Protein AF-A0A2X2BSP2-F1 (afdb_monomer_lite)

InterPro domains:
  IPR004960 Bacterial lipid A biosynthesis acyltransferase [PF03279] (15-93)

Radius of gyration: 24.46 Å; chains: 1; bounding box: 47×40×63 Å

Foldseek 3Di:
DDPDDPVPDPPDDDDDDDPCCVPPVNVVVVVVVVVVVCLVPPDPVPNVVVVVVVVLVVLVVVVVVLVVQLVVCCVVPVVDDPVRSVVVSSVVD

pLDDT: mean 86.86, std 13.97, range [39.44, 97.38]

Structure (mmCIF, N/CA/C/O backbone):
data_AF-A0A2X2BSP2-F1
#
_entry.id   AF-A0A2X2BSP2-F1
#
loop_
_atom_site.group_PDB
_atom_site.id
_atom_site.type_symbol
_atom_site.label_atom_id
_atom_site.label_alt_id
_atom_site.label_comp_id
_atom_site.label_asym_id
_atom_site.label_entity_id
_atom_site.label_seq_id
_atom_site.pdbx_PDB_ins_code
_atom_site.Cartn_x
_atom_site.Cartn_y
_atom_site.Cartn_z
_atom_site.occupancy
_atom_site.B_iso_or_equiv
_atom_site.auth_seq_id
_atom_site.auth_comp_id
_atom_site.auth_asym_id
_atom_site.auth_atom_id
_atom_site.pdbx_PDB_model_num
ATOM 1 N N . MET A 1 1 ? 28.127 24.980 -35.635 1.00 40.56 1 MET A N 1
ATOM 2 C CA . MET A 1 1 ? 26.750 25.476 -35.434 1.00 40.56 1 MET A CA 1
ATOM 3 C C . MET A 1 1 ? 25.785 24.343 -35.765 1.00 40.56 1 MET A C 1
ATOM 5 O O . MET A 1 1 ? 25.349 24.257 -36.898 1.00 40.56 1 MET A O 1
ATOM 9 N N . ASN A 1 2 ? 25.507 23.452 -34.805 1.00 39.44 2 ASN A N 1
ATOM 10 C CA . ASN A 1 2 ? 24.528 22.366 -34.956 1.00 39.44 2 ASN A CA 1
ATOM 11 C C . ASN A 1 2 ? 23.355 22.650 -34.013 1.00 39.44 2 ASN A C 1
ATOM 13 O O . ASN A 1 2 ? 23.356 22.232 -32.859 1.00 39.44 2 ASN A O 1
ATOM 17 N N . LYS A 1 3 ? 22.391 23.437 -34.501 1.00 47.06 3 LYS A N 1
ATOM 18 C CA . LYS A 1 3 ? 21.059 23.554 -33.901 1.00 47.06 3 LYS A CA 1
ATOM 19 C C . LYS A 1 3 ? 20.238 22.362 -34.384 1.00 47.06 3 LYS A C 1
ATOM 21 O O . LYS A 1 3 ? 19.481 22.480 -35.338 1.00 47.06 3 LYS A O 1
ATOM 26 N N . GLU A 1 4 ? 20.398 21.215 -33.743 1.00 56.06 4 GLU A N 1
ATOM 27 C CA . GLU A 1 4 ? 19.416 20.144 -33.855 1.00 56.06 4 GLU A CA 1
ATOM 28 C C . GLU A 1 4 ? 18.866 19.847 -32.468 1.00 56.06 4 GLU A C 1
ATOM 30 O O . GLU A 1 4 ? 19.582 19.392 -31.580 1.00 56.06 4 GLU A O 1
ATOM 35 N N . LYS A 1 5 ? 17.555 20.078 -32.362 1.00 51.38 5 LYS A N 1
ATOM 36 C CA . LYS A 1 5 ? 16.634 19.650 -31.301 1.00 51.38 5 LYS A CA 1
ATOM 37 C C . LYS A 1 5 ? 16.489 20.615 -30.134 1.00 51.38 5 LYS A C 1
ATOM 39 O O . LYS A 1 5 ? 16.750 20.314 -28.977 1.00 51.38 5 LYS A O 1
ATOM 44 N N . ASP A 1 6 ? 15.948 21.764 -30.512 1.00 52.00 6 ASP A N 1
ATOM 45 C CA . ASP A 1 6 ? 14.958 22.493 -29.732 1.00 52.00 6 ASP A CA 1
ATOM 46 C C . ASP A 1 6 ? 13.848 21.526 -29.253 1.00 52.00 6 ASP A C 1
ATOM 48 O O . ASP A 1 6 ? 13.015 21.065 -30.037 1.00 52.00 6 ASP A O 1
ATOM 52 N N . THR A 1 7 ? 13.900 21.119 -27.982 1.00 55.19 7 THR A N 1
ATOM 53 C CA . THR A 1 7 ? 12.879 20.271 -27.338 1.00 55.19 7 THR A CA 1
ATOM 54 C C . THR A 1 7 ? 11.681 21.069 -26.828 1.00 55.19 7 THR A C 1
ATOM 56 O O . THR A 1 7 ? 10.805 20.489 -26.195 1.00 55.19 7 THR A O 1
ATOM 59 N N . ASP A 1 8 ? 11.615 22.371 -27.113 1.00 54.28 8 ASP A N 1
ATOM 60 C CA . ASP A 1 8 ? 10.503 23.242 -26.729 1.00 54.28 8 ASP A CA 1
ATOM 61 C C . ASP A 1 8 ? 9.524 23.445 -27.898 1.00 54.28 8 ASP A C 1
ATOM 63 O O . ASP A 1 8 ? 9.041 24.534 -28.206 1.00 54.28 8 ASP A O 1
ATOM 67 N N . SER A 1 9 ? 9.232 22.354 -28.608 1.00 54.44 9 SER A N 1
ATOM 68 C CA . SER A 1 9 ? 8.160 22.331 -29.594 1.00 54.44 9 SER A CA 1
ATOM 69 C C . SER A 1 9 ? 6.860 21.937 -28.895 1.00 54.44 9 SER A C 1
ATOM 71 O O . SER A 1 9 ? 6.721 20.846 -28.354 1.00 54.44 9 SER A O 1
ATOM 73 N N . LYS A 1 10 ? 5.842 22.803 -28.972 1.00 59.22 10 LYS A N 1
ATOM 74 C CA . LYS A 1 10 ? 4.446 22.489 -28.592 1.00 59.22 10 LYS A CA 1
ATOM 75 C C . LYS A 1 10 ? 3.829 21.321 -29.396 1.00 59.22 10 LYS A C 1
ATOM 77 O O . LYS A 1 10 ? 2.665 20.986 -29.194 1.00 59.22 10 LYS A O 1
ATOM 82 N N . ALA A 1 11 ? 4.588 20.705 -30.303 1.00 62.31 11 ALA A N 1
ATOM 83 C CA . ALA A 1 11 ? 4.298 19.409 -30.895 1.00 62.31 11 ALA A CA 1
ATOM 84 C C . ALA A 1 11 ? 4.807 18.330 -29.927 1.00 62.31 11 ALA A C 1
ATOM 86 O O . ALA A 1 11 ? 6.009 18.147 -29.771 1.00 62.31 11 ALA A O 1
ATOM 87 N N . GLY A 1 12 ? 3.873 17.685 -29.226 1.00 65.25 12 GLY A N 1
ATOM 88 C CA . GLY A 1 12 ? 4.137 16.839 -28.064 1.00 65.25 12 GLY A CA 1
ATOM 89 C C . GLY A 1 12 ? 5.319 15.87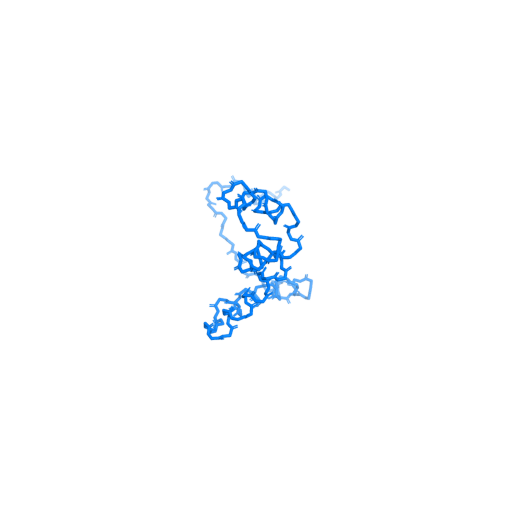9 -28.210 1.00 65.25 12 GLY A C 1
ATOM 90 O O . GLY A 1 12 ? 5.496 15.212 -29.228 1.00 65.25 12 GLY A O 1
ATOM 91 N N . TYR A 1 13 ? 6.107 15.785 -27.143 1.00 78.50 13 TYR A N 1
ATOM 92 C CA . TYR A 1 13 ? 7.144 14.775 -26.996 1.00 78.50 13 TYR A CA 1
ATOM 93 C C . TYR A 1 13 ? 6.550 13.373 -27.202 1.00 78.50 13 TYR A C 1
ATOM 95 O O . TYR A 1 13 ? 5.707 12.930 -26.421 1.00 78.50 13 TYR A O 1
ATOM 103 N N . VAL A 1 14 ? 7.000 12.677 -28.249 1.00 83.62 14 VAL A N 1
ATOM 104 C CA . VAL A 1 14 ? 6.669 11.268 -28.491 1.00 83.62 14 VAL A CA 1
ATOM 105 C C . VAL A 1 14 ? 7.803 10.417 -27.912 1.00 83.62 14 VAL A C 1
ATOM 107 O O . VAL A 1 14 ? 8.860 10.309 -28.543 1.00 83.62 14 VAL A O 1
ATOM 110 N N . PRO A 1 15 ? 7.644 9.829 -26.711 1.00 84.88 15 PRO A N 1
ATOM 111 C CA . PRO A 1 15 ? 8.669 8.961 -26.152 1.00 84.88 15 PRO A CA 1
ATOM 112 C C . PRO A 1 15 ? 8.865 7.737 -27.050 1.00 84.88 15 PRO A C 1
ATOM 114 O O . PRO A 1 15 ? 7.913 7.036 -27.385 1.00 84.88 15 PRO A O 1
ATOM 117 N N . THR A 1 16 ? 10.115 7.448 -27.407 1.00 88.06 16 THR A N 1
ATOM 118 C CA . THR A 1 16 ? 10.491 6.224 -28.125 1.00 88.06 16 THR A CA 1
ATOM 119 C C . THR A 1 16 ? 11.308 5.314 -27.217 1.00 88.06 16 THR A C 1
ATOM 121 O O . THR A 1 16 ? 12.215 5.752 -26.500 1.00 88.06 16 THR A O 1
ATOM 124 N N . PHE A 1 17 ? 10.990 4.019 -27.225 1.00 91.31 17 PHE A N 1
ATOM 125 C CA . PHE A 1 17 ? 11.690 3.057 -26.384 1.00 91.31 17 PHE A CA 1
ATOM 126 C C . PHE A 1 17 ? 13.112 2.819 -26.901 1.00 91.31 17 PHE A C 1
ATOM 128 O O . PHE A 1 17 ? 13.312 2.333 -28.013 1.00 91.31 17 PHE A O 1
ATOM 135 N N . HIS A 1 18 ? 14.107 3.122 -26.071 1.00 92.62 18 HIS A N 1
ATOM 136 C CA . HIS A 1 18 ? 15.506 2.852 -26.375 1.00 92.62 18 HIS A CA 1
ATOM 137 C C . HIS A 1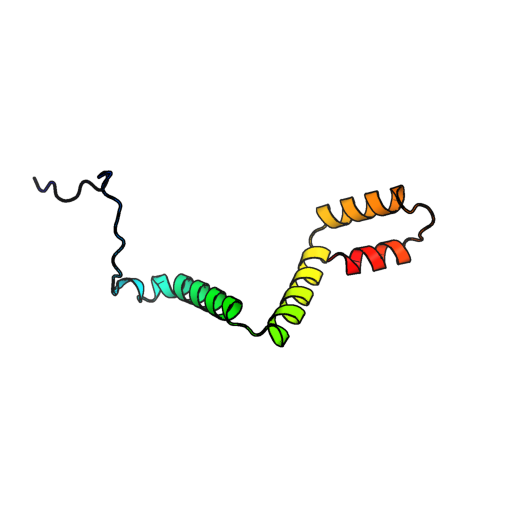 18 ? 15.965 1.578 -25.666 1.00 92.62 18 HIS A C 1
ATOM 139 O O . HIS A 1 18 ? 15.766 1.418 -24.464 1.00 92.62 18 HIS A O 1
ATOM 145 N N . ARG A 1 19 ? 16.685 0.699 -26.378 1.00 93.12 19 ARG A N 1
ATOM 146 C CA . ARG A 1 19 ? 17.276 -0.527 -25.795 1.00 93.12 19 ARG A CA 1
ATOM 147 C C . ARG A 1 19 ? 18.184 -0.241 -24.591 1.00 93.12 19 ARG A C 1
ATOM 149 O O . ARG A 1 19 ? 18.308 -1.080 -23.705 1.00 93.12 19 ARG A O 1
ATOM 156 N N . ALA A 1 20 ? 18.762 0.960 -24.521 1.00 93.56 20 ALA A N 1
ATOM 157 C CA . ALA A 1 20 ? 19.554 1.427 -23.386 1.00 93.56 20 ALA A CA 1
ATOM 158 C C . ALA A 1 20 ? 18.785 1.426 -22.048 1.00 93.56 20 ALA A C 1
ATOM 160 O O . ALA A 1 20 ? 19.415 1.354 -20.993 1.00 93.56 20 ALA A O 1
ATOM 161 N N . TYR A 1 21 ? 17.448 1.463 -22.068 1.00 93.12 21 TYR A N 1
ATOM 162 C CA . TYR A 1 21 ? 16.623 1.370 -20.862 1.00 93.12 21 TYR A CA 1
ATOM 163 C C . TYR A 1 21 ? 16.644 -0.017 -20.213 1.00 93.12 21 TYR A C 1
ATOM 165 O O . TYR A 1 21 ? 16.253 -0.139 -19.060 1.00 93.12 21 TYR A O 1
ATOM 173 N N . LEU A 1 22 ? 17.138 -1.054 -20.895 1.00 94.25 22 LEU A N 1
ATOM 174 C CA . LEU A 1 22 ? 17.311 -2.397 -20.326 1.00 94.25 22 LEU A CA 1
ATOM 175 C C . LEU A 1 22 ? 18.632 -2.562 -19.551 1.00 94.25 22 LEU A C 1
ATOM 177 O O . LEU A 1 22 ? 18.865 -3.605 -18.940 1.00 94.25 22 LEU A O 1
ATOM 181 N N . HIS A 1 23 ? 19.505 -1.550 -19.572 1.00 94.94 23 HIS A N 1
ATOM 182 C CA . HIS A 1 23 ? 20.803 -1.602 -18.902 1.00 94.94 23 HIS A CA 1
ATOM 183 C C . HIS A 1 23 ? 20.639 -1.752 -17.372 1.00 94.94 23 HIS A C 1
ATOM 185 O O . HIS A 1 23 ? 19.708 -1.156 -16.820 1.00 94.94 23 HIS A O 1
ATOM 191 N N . PRO A 1 24 ? 21.554 -2.448 -16.660 1.00 95.50 24 PRO A N 1
ATOM 192 C CA . PRO A 1 24 ? 21.435 -2.726 -15.220 1.00 95.50 24 PRO A CA 1
ATOM 193 C C . PRO A 1 24 ? 21.129 -1.515 -14.332 1.00 95.50 24 PRO A C 1
ATOM 195 O O . PRO A 1 24 ? 20.413 -1.633 -13.342 1.00 95.50 24 PRO A O 1
ATOM 198 N N . ARG A 1 25 ? 21.582 -0.318 -14.728 1.00 95.88 25 ARG A N 1
ATOM 199 C CA . ARG A 1 25 ? 21.273 0.942 -14.025 1.00 95.88 25 ARG A CA 1
ATOM 200 C C . ARG A 1 25 ? 19.771 1.239 -13.888 1.00 95.88 25 ARG A C 1
ATOM 202 O O . ARG A 1 25 ? 19.389 1.989 -13.001 1.00 95.88 25 ARG A O 1
ATOM 209 N N . HIS A 1 26 ? 18.929 0.692 -14.766 1.00 95.12 26 HIS A N 1
ATOM 210 C CA . HIS A 1 26 ? 17.476 0.904 -14.778 1.00 95.12 26 HIS A CA 1
ATOM 211 C C . HIS A 1 26 ? 16.693 -0.284 -14.215 1.00 95.12 26 HIS A C 1
ATOM 213 O O . HIS A 1 26 ? 15.464 -0.253 -14.188 1.00 95.12 26 HIS A O 1
ATOM 219 N N . TRP A 1 27 ? 17.365 -1.342 -13.758 1.00 96.00 27 TRP A N 1
ATOM 220 C CA . TRP A 1 27 ? 16.676 -2.529 -13.256 1.00 96.00 27 TRP A CA 1
ATOM 221 C C . TRP A 1 27 ? 15.792 -2.242 -12.046 1.00 96.00 27 TRP A C 1
ATOM 223 O O . TRP A 1 27 ? 14.745 -2.863 -11.925 1.00 96.00 27 TRP A O 1
ATOM 233 N N . GLY A 1 28 ? 16.132 -1.259 -11.205 1.00 96.81 28 GLY A N 1
ATOM 234 C CA . GLY A 1 28 ? 15.243 -0.817 -10.125 1.00 96.81 28 GLY A CA 1
ATOM 235 C C . GLY A 1 28 ? 13.889 -0.308 -10.639 1.00 96.81 28 GLY A C 1
ATOM 236 O O . GLY A 1 28 ? 12.847 -0.637 -10.077 1.00 96.81 28 GLY A O 1
ATOM 237 N N . THR A 1 29 ? 13.881 0.428 -11.755 1.00 95.56 29 THR A N 1
ATOM 238 C CA . THR A 1 29 ? 12.648 0.891 -12.408 1.00 95.56 29 THR A CA 1
ATOM 239 C C . THR A 1 29 ? 11.844 -0.280 -12.968 1.00 95.56 29 THR A C 1
ATOM 241 O O . THR A 1 29 ? 10.636 -0.346 -12.754 1.00 95.56 29 THR A O 1
ATOM 244 N N . TRP A 1 30 ? 12.504 -1.233 -13.631 1.00 96.25 30 TRP A N 1
ATOM 245 C CA . TRP A 1 30 ? 11.847 -2.443 -14.138 1.00 96.25 30 TRP A CA 1
ATOM 246 C C . TRP A 1 30 ? 11.308 -3.333 -13.026 1.00 96.25 30 TRP A C 1
ATOM 248 O O . TRP A 1 30 ? 10.219 -3.878 -13.162 1.00 96.25 30 TRP A O 1
ATOM 258 N N . PHE A 1 31 ? 12.028 -3.439 -11.912 1.00 97.38 31 PHE A N 1
ATOM 259 C CA . PHE A 1 31 ? 11.559 -4.131 -10.723 1.00 97.38 31 PHE A CA 1
ATOM 260 C C . PHE A 1 31 ? 10.292 -3.468 -10.177 1.00 97.38 31 PHE A C 1
ATOM 262 O O . PHE A 1 31 ? 9.293 -4.149 -9.968 1.00 97.38 31 PHE A O 1
ATOM 269 N N . GLY A 1 32 ? 10.288 -2.139 -10.029 1.00 97.19 32 GLY A N 1
ATOM 270 C CA . GLY A 1 32 ? 9.098 -1.392 -9.619 1.00 97.19 32 GLY A CA 1
ATOM 271 C C . GLY A 1 32 ? 7.916 -1.601 -10.569 1.00 97.19 32 GLY A C 1
ATOM 272 O O . GLY A 1 32 ? 6.815 -1.910 -10.120 1.00 97.19 32 GLY A O 1
ATOM 273 N N . ALA A 1 33 ? 8.148 -1.520 -11.882 1.00 96.44 33 ALA A N 1
ATOM 274 C CA . ALA A 1 33 ? 7.130 -1.818 -12.888 1.00 96.44 33 ALA A CA 1
ATOM 275 C C . ALA A 1 33 ? 6.613 -3.262 -12.768 1.00 96.44 33 ALA A C 1
ATOM 277 O O . ALA A 1 33 ? 5.407 -3.486 -12.797 1.00 96.44 33 ALA A O 1
ATOM 278 N N . GLY A 1 34 ? 7.505 -4.232 -12.561 1.00 96.69 34 GLY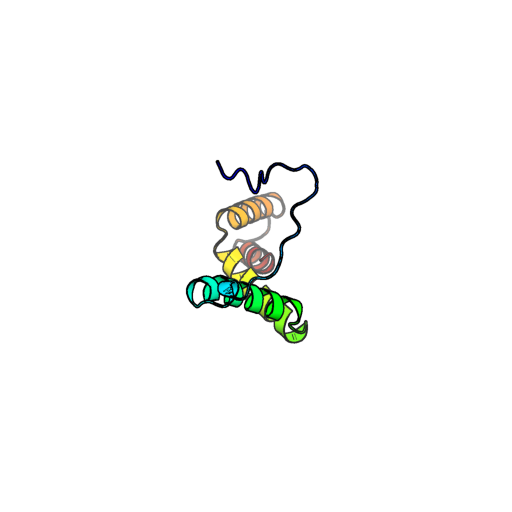 A N 1
ATOM 279 C CA . GLY A 1 34 ? 7.159 -5.633 -12.335 1.00 96.69 34 GLY A CA 1
ATOM 280 C C . GLY A 1 34 ? 6.291 -5.834 -11.093 1.00 96.69 34 GLY A C 1
ATOM 281 O O . GLY A 1 34 ? 5.292 -6.544 -11.165 1.00 96.69 34 GLY A O 1
ATOM 282 N N . VAL A 1 35 ? 6.609 -5.161 -9.983 1.00 95.44 35 VAL A N 1
ATOM 283 C CA . VAL A 1 35 ? 5.787 -5.176 -8.762 1.00 95.44 35 VAL A CA 1
ATOM 284 C C . VAL A 1 35 ? 4.401 -4.596 -9.035 1.00 95.44 35 VAL A C 1
ATOM 286 O O . VAL A 1 35 ? 3.406 -5.210 -8.662 1.00 95.44 35 VAL A O 1
ATOM 289 N N . LEU A 1 36 ? 4.308 -3.453 -9.720 1.00 95.25 36 LEU A N 1
ATOM 290 C CA . LEU A 1 36 ? 3.020 -2.846 -10.068 1.00 95.25 36 LEU A CA 1
ATOM 291 C C . LEU A 1 36 ? 2.190 -3.758 -10.978 1.00 95.25 36 LEU A C 1
ATOM 293 O O . LEU A 1 36 ? 1.002 -3.949 -10.725 1.00 95.25 36 LEU A O 1
ATOM 297 N N . CYS A 1 37 ? 2.812 -4.375 -11.984 1.00 95.88 37 CYS A N 1
ATOM 298 C CA . CYS A 1 37 ? 2.163 -5.368 -12.836 1.00 95.88 37 CYS A CA 1
ATOM 299 C C . CYS A 1 37 ? 1.672 -6.567 -12.018 1.00 95.88 37 CYS A C 1
ATOM 301 O O . CYS A 1 37 ? 0.517 -6.964 -12.147 1.00 95.88 37 CYS A O 1
ATOM 303 N N . ALA A 1 38 ? 2.509 -7.119 -11.138 1.00 93.56 38 ALA A N 1
ATOM 304 C CA . ALA A 1 38 ? 2.124 -8.234 -10.282 1.00 93.56 38 ALA A CA 1
ATOM 305 C C . ALA A 1 38 ? 0.925 -7.870 -9.398 1.00 93.56 38 ALA A C 1
ATOM 307 O O . ALA A 1 38 ? -0.026 -8.640 -9.324 1.00 93.56 38 ALA A O 1
ATOM 308 N N . LEU A 1 39 ? 0.922 -6.680 -8.790 1.00 90.69 39 LEU A N 1
ATOM 309 C CA . LEU A 1 39 ? -0.203 -6.191 -7.991 1.00 90.69 39 LEU A CA 1
ATOM 310 C C . LEU A 1 39 ? -1.477 -5.990 -8.827 1.00 90.69 39 LEU A C 1
ATOM 312 O O . LEU A 1 39 ? -2.564 -6.300 -8.343 1.00 90.69 39 LEU A O 1
ATOM 316 N N . ALA A 1 40 ? -1.352 -5.509 -10.068 1.00 93.00 40 ALA A N 1
ATOM 317 C CA . ALA A 1 40 ? -2.482 -5.288 -10.970 1.00 93.00 40 ALA A CA 1
ATOM 318 C C . ALA A 1 40 ? -3.154 -6.599 -11.412 1.00 93.00 40 ALA A C 1
ATOM 320 O O . ALA A 1 40 ? -4.379 -6.657 -11.505 1.00 93.00 40 ALA A O 1
ATOM 321 N N . TYR A 1 41 ? -2.365 -7.652 -11.643 1.00 94.38 41 TYR A N 1
ATOM 322 C CA . TYR A 1 41 ? -2.859 -8.964 -12.079 1.00 94.38 41 TYR A CA 1
ATOM 323 C C . TYR A 1 41 ? -3.057 -9.969 -10.934 1.00 94.38 41 TYR A C 1
ATOM 325 O O . TYR A 1 41 ? -3.490 -11.098 -11.172 1.00 94.38 41 TYR A O 1
ATOM 333 N N . MET A 1 42 ? -2.757 -9.594 -9.688 1.00 93.06 42 MET A N 1
ATOM 334 C CA . MET A 1 42 ? -2.900 -10.484 -8.539 1.00 93.06 42 MET A CA 1
ATOM 335 C C . MET A 1 42 ? -4.380 -10.837 -8.308 1.00 93.06 42 MET A C 1
ATOM 337 O O . MET A 1 42 ? -5.207 -9.937 -8.131 1.00 93.06 42 MET A O 1
ATOM 341 N N . PRO A 1 43 ? -4.741 -12.133 -8.236 1.00 94.06 43 PRO A N 1
ATOM 342 C CA . PRO A 1 43 ? -6.117 -12.534 -7.979 1.00 94.06 43 PRO A CA 1
ATOM 343 C C . PRO A 1 43 ? -6.615 -12.021 -6.626 1.00 94.06 43 PRO A C 1
ATOM 345 O O . PRO A 1 43 ? -5.892 -12.059 -5.628 1.00 94.06 43 PRO A O 1
ATOM 348 N N . VAL A 1 44 ? -7.891 -11.633 -6.574 1.00 90.88 44 VAL A N 1
ATOM 349 C CA . VAL A 1 44 ? -8.561 -11.062 -5.387 1.00 90.88 44 VAL A CA 1
ATOM 350 C C . VAL A 1 44 ? -8.352 -11.914 -4.128 1.00 90.88 44 VAL A C 1
ATOM 352 O O . VAL A 1 44 ? -8.057 -11.380 -3.063 1.00 90.88 44 VAL A O 1
ATOM 355 N N . LYS A 1 45 ? -8.394 -13.248 -4.268 1.00 92.81 45 LYS A N 1
ATOM 356 C CA . LYS A 1 45 ? -8.193 -14.207 -3.166 1.00 92.81 45 LYS A CA 1
ATOM 357 C C . LYS A 1 45 ? -6.852 -14.049 -2.441 1.00 92.81 45 LYS A C 1
ATOM 359 O O . LYS A 1 45 ? -6.777 -14.340 -1.255 1.00 92.81 45 LYS A O 1
ATOM 364 N N . TRP A 1 46 ? -5.812 -13.607 -3.145 1.00 91.81 46 TRP A N 1
ATOM 365 C CA . TRP A 1 46 ? -4.475 -13.388 -2.587 1.00 91.81 46 TRP A CA 1
ATOM 366 C C . TRP A 1 46 ? -4.238 -11.917 -2.252 1.00 91.81 46 TRP A C 1
ATOM 368 O O . TRP A 1 46 ? -3.650 -11.599 -1.220 1.00 91.81 46 TRP A O 1
ATOM 378 N N . ARG A 1 47 ? -4.742 -11.018 -3.104 1.00 91.88 47 ARG A N 1
ATOM 379 C CA . ARG A 1 47 ? -4.595 -9.571 -2.950 1.00 91.88 47 ARG A CA 1
ATOM 380 C C . ARG A 1 47 ? -5.222 -9.067 -1.660 1.00 91.88 47 ARG A C 1
ATOM 382 O O . ARG A 1 47 ? -4.569 -8.354 -0.908 1.00 91.88 47 ARG A O 1
ATOM 389 N N . ASP A 1 48 ? -6.480 -9.409 -1.422 1.00 90.56 48 ASP A N 1
ATOM 390 C CA . ASP A 1 48 ? -7.258 -8.825 -0.335 1.00 90.56 48 ASP A CA 1
ATOM 391 C C . ASP A 1 48 ? -6.703 -9.184 1.057 1.00 90.56 48 ASP A C 1
ATOM 393 O O . ASP A 1 48 ? -6.510 -8.260 1.850 1.00 90.56 48 ASP A O 1
ATOM 397 N N . PRO A 1 49 ? -6.344 -10.448 1.383 1.00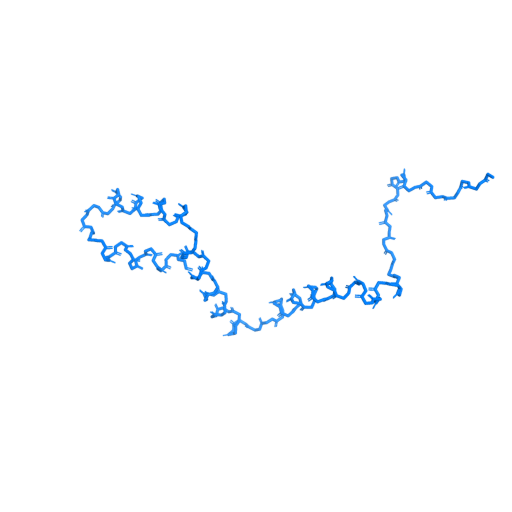 91.31 49 PRO A N 1
ATOM 398 C CA . PRO A 1 49 ? -5.720 -10.741 2.674 1.00 91.31 49 PRO A CA 1
ATOM 399 C C . PRO A 1 49 ? -4.336 -10.094 2.824 1.00 91.31 49 PRO A C 1
ATOM 401 O O . PRO A 1 49 ? -3.999 -9.639 3.921 1.00 91.31 49 PRO A O 1
ATOM 404 N N . LEU A 1 50 ? -3.552 -9.999 1.742 1.00 90.75 50 LEU A N 1
ATOM 405 C CA . LEU A 1 50 ? -2.250 -9.328 1.755 1.00 90.75 50 LEU A CA 1
ATOM 406 C C . LEU A 1 50 ? -2.403 -7.832 2.057 1.00 90.75 50 LEU A C 1
ATOM 408 O O . LEU A 1 50 ? -1.783 -7.321 2.991 1.00 90.75 50 LEU A O 1
ATOM 412 N N . LEU A 1 51 ? -3.262 -7.139 1.307 1.00 89.44 51 LEU A N 1
ATOM 413 C CA . LEU A 1 51 ? -3.525 -5.715 1.499 1.00 89.44 51 LEU A CA 1
ATOM 414 C C . LEU A 1 51 ? -4.158 -5.437 2.864 1.00 89.44 51 LEU A C 1
ATOM 416 O O . LEU A 1 51 ? -3.765 -4.471 3.508 1.00 89.44 51 LEU A O 1
ATOM 420 N N . ALA A 1 52 ? -5.055 -6.296 3.353 1.00 87.75 52 ALA A N 1
ATOM 421 C CA . ALA A 1 52 ? -5.628 -6.164 4.692 1.00 87.75 52 ALA A CA 1
ATOM 422 C C . ALA A 1 52 ? -4.575 -6.328 5.799 1.00 87.75 52 ALA A C 1
ATOM 424 O O . ALA A 1 52 ? -4.649 -5.661 6.828 1.00 87.75 52 ALA A O 1
ATOM 425 N N . SER A 1 53 ? -3.589 -7.212 5.618 1.00 87.56 53 SER A N 1
ATOM 426 C CA . SER A 1 53 ? -2.479 -7.360 6.566 1.00 87.56 53 SER A CA 1
ATOM 427 C C . SER A 1 53 ? -1.563 -6.132 6.561 1.00 87.56 53 SER A C 1
ATOM 429 O O . SER A 1 53 ? -1.152 -5.654 7.620 1.00 87.56 53 SER A O 1
ATOM 431 N N . ILE A 1 54 ? -1.263 -5.596 5.373 1.00 89.81 54 ILE A N 1
ATOM 432 C CA . ILE A 1 54 ? -0.466 -4.373 5.218 1.00 89.81 54 ILE A CA 1
ATOM 433 C C . ILE A 1 54 ? -1.214 -3.172 5.809 1.00 89.81 54 ILE A C 1
ATOM 435 O O . ILE A 1 54 ? -0.619 -2.414 6.570 1.00 89.81 54 ILE A O 1
ATOM 439 N N . GLY A 1 55 ? -2.511 -3.030 5.521 1.00 86.31 55 GLY A N 1
ATOM 440 C CA . GLY A 1 55 ? -3.386 -1.987 6.0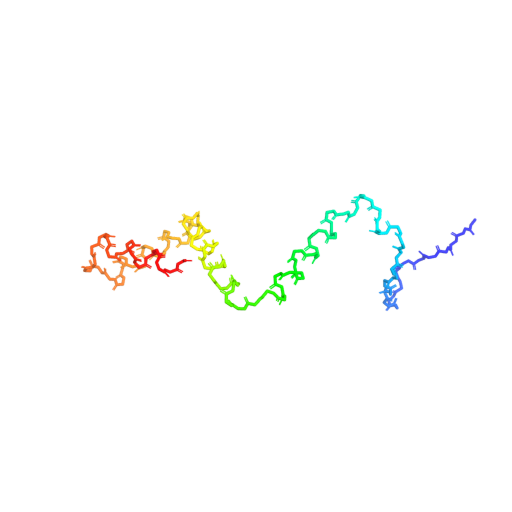64 1.00 86.31 55 GLY A CA 1
ATOM 441 C C . GLY A 1 55 ? -3.371 -1.975 7.589 1.00 86.31 55 GLY A C 1
ATOM 442 O O . GLY A 1 55 ? -2.986 -0.965 8.181 1.00 86.31 55 GLY A O 1
ATOM 443 N N . ARG A 1 56 ? -3.599 -3.140 8.211 1.00 83.88 56 ARG A N 1
ATOM 444 C CA . ARG A 1 56 ? -3.525 -3.313 9.670 1.00 83.88 56 ARG A CA 1
ATOM 445 C C . ARG A 1 56 ? -2.176 -2.892 10.231 1.00 83.88 56 ARG A C 1
ATOM 447 O O . ARG A 1 56 ? -2.099 -2.185 11.237 1.00 83.88 56 ARG A O 1
ATOM 454 N N . PHE A 1 57 ? -1.087 -3.313 9.593 1.00 87.06 57 PHE A N 1
ATOM 455 C CA . PHE A 1 57 ? 0.257 -2.954 10.037 1.00 87.06 57 PHE A CA 1
ATOM 456 C C . PHE A 1 57 ? 0.516 -1.444 9.932 1.00 87.06 57 PHE A C 1
ATOM 458 O O . PHE A 1 57 ? 1.004 -0.826 10.883 1.00 87.06 57 PHE A O 1
ATOM 465 N N . VAL A 1 58 ? 0.160 -0.834 8.801 1.00 86.81 58 VAL A N 1
ATOM 466 C CA . VAL A 1 58 ? 0.345 0.600 8.547 1.00 86.81 58 VAL A CA 1
ATOM 467 C C . VAL A 1 58 ? -0.535 1.435 9.473 1.00 86.81 58 VAL A C 1
ATOM 469 O O . VAL A 1 58 ? -0.045 2.392 10.070 1.00 86.81 58 VAL A O 1
ATOM 472 N N . GLY A 1 59 ? -1.796 1.063 9.676 1.00 83.25 59 GLY A N 1
ATOM 473 C CA . GLY A 1 59 ? -2.705 1.777 10.567 1.00 83.25 59 GLY A CA 1
ATOM 474 C C . GLY A 1 59 ? -2.285 1.725 12.034 1.00 83.25 59 GLY A C 1
ATOM 475 O O . GLY A 1 59 ? -2.335 2.746 12.721 1.00 83.25 59 GLY A O 1
ATOM 476 N N . ARG A 1 60 ? -1.720 0.600 12.501 1.00 80.00 60 ARG A N 1
ATOM 477 C CA . ARG A 1 60 ? -1.067 0.533 13.824 1.00 80.00 60 ARG A CA 1
ATOM 478 C C . ARG A 1 60 ? 0.121 1.493 13.942 1.00 80.00 60 ARG A C 1
ATOM 480 O O . ARG A 1 60 ? 0.407 1.995 15.029 1.00 80.00 60 ARG A O 1
ATOM 487 N N . LYS A 1 61 ? 0.827 1.768 12.841 1.00 85.69 61 LYS A N 1
ATOM 488 C CA . LYS A 1 61 ? 1.935 2.739 1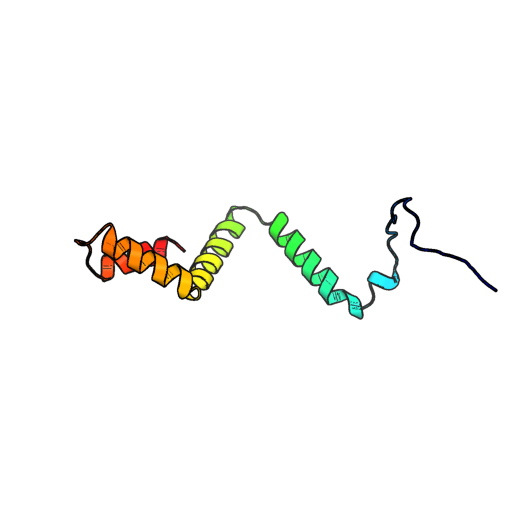2.798 1.00 85.69 61 LYS A CA 1
ATOM 489 C C . LYS A 1 61 ? 1.459 4.181 12.586 1.00 85.69 61 LYS A C 1
ATOM 491 O O . LYS A 1 61 ? 2.174 5.106 12.977 1.00 85.69 61 LYS A O 1
ATOM 496 N N . ALA A 1 62 ? 0.258 4.395 12.051 1.00 86.31 62 ALA A N 1
ATOM 497 C CA . ALA A 1 62 ? -0.340 5.702 11.789 1.00 86.31 62 ALA A CA 1
ATOM 498 C C . ALA A 1 62 ? -0.854 6.385 13.075 1.00 86.31 62 ALA A C 1
ATOM 500 O O . ALA A 1 62 ? -2.045 6.656 13.242 1.00 86.31 62 ALA A O 1
ATOM 501 N N . LYS A 1 63 ? 0.068 6.719 13.991 1.00 86.50 63 LYS A N 1
ATOM 502 C CA . LYS A 1 63 ? -0.226 7.267 15.331 1.00 86.50 63 LYS A CA 1
ATOM 503 C C . LYS A 1 63 ? -1.167 8.479 15.313 1.00 86.50 63 LYS A C 1
ATOM 505 O O . LYS A 1 63 ? -2.026 8.597 16.181 1.00 86.50 63 LYS A O 1
ATOM 510 N N . SER A 1 64 ? -1.019 9.373 14.332 1.00 91.12 64 SER A N 1
ATOM 511 C CA . SER A 1 64 ? -1.851 10.581 14.212 1.00 91.12 64 SER A CA 1
ATOM 512 C C . SER A 1 64 ? -3.311 10.250 13.885 1.00 91.12 64 SER A C 1
ATOM 514 O O . SER A 1 64 ? -4.218 10.725 14.567 1.00 91.12 64 SER A O 1
ATOM 516 N N . ALA A 1 65 ? -3.542 9.387 12.889 1.00 90.06 65 ALA A N 1
ATOM 517 C CA . ALA A 1 65 ? -4.885 8.963 12.500 1.00 90.06 65 ALA A CA 1
ATOM 518 C C . ALA A 1 65 ? -5.561 8.176 13.629 1.00 90.06 65 ALA A C 1
ATOM 520 O O . ALA A 1 65 ? -6.691 8.491 14.002 1.00 90.06 65 ALA A O 1
ATOM 521 N N . ARG A 1 66 ? -4.833 7.236 14.250 1.00 91.56 66 ARG A N 1
ATOM 522 C CA . ARG A 1 66 ? -5.344 6.450 15.379 1.00 91.56 66 ARG A CA 1
ATOM 523 C C . ARG A 1 66 ? -5.727 7.327 16.571 1.00 91.56 66 ARG A C 1
ATOM 525 O O . ARG A 1 66 ? -6.788 7.132 17.149 1.00 91.56 66 ARG A O 1
ATOM 532 N N . ARG A 1 67 ? -4.917 8.341 16.903 1.00 92.88 67 ARG A N 1
ATOM 533 C CA . ARG A 1 67 ? -5.237 9.300 17.974 1.00 92.88 67 ARG A CA 1
ATOM 534 C C . ARG A 1 67 ? -6.522 10.075 17.682 1.00 92.88 67 ARG A C 1
ATOM 536 O O . ARG A 1 67 ? -7.330 10.253 18.585 1.00 92.88 67 ARG A O 1
ATOM 543 N N . ARG A 1 68 ? -6.716 10.549 16.446 1.00 94.81 68 ARG A N 1
ATOM 544 C CA . ARG A 1 68 ? -7.945 11.265 16.055 1.00 94.81 68 ARG A CA 1
ATOM 545 C C . ARG A 1 68 ? -9.173 10.362 16.172 1.00 94.81 68 ARG A C 1
ATOM 547 O O . ARG A 1 68 ? -10.186 10.795 16.707 1.00 94.81 68 ARG A O 1
ATOM 554 N N . ALA A 1 69 ? -9.058 9.112 15.726 1.00 94.56 69 ALA A N 1
ATOM 555 C CA . ALA A 1 69 ? -10.125 8.129 15.858 1.00 94.56 69 ALA A CA 1
ATOM 556 C C . ALA A 1 69 ? -10.445 7.814 17.334 1.00 94.56 69 ALA A C 1
ATOM 558 O O . ALA A 1 69 ? -11.615 7.839 17.695 1.00 94.56 69 ALA A O 1
ATOM 559 N N . ASP A 1 70 ? -9.444 7.625 18.207 1.00 94.94 70 ASP A N 1
ATOM 560 C CA . ASP A 1 70 ? -9.668 7.414 19.653 1.00 94.94 70 ASP A CA 1
ATOM 561 C C . ASP A 1 70 ? -10.391 8.605 20.294 1.00 94.94 70 ASP A C 1
ATOM 563 O O . ASP A 1 70 ? -11.356 8.427 21.033 1.00 94.94 70 ASP A O 1
ATOM 567 N N . ILE A 1 71 ? -9.971 9.832 19.969 1.00 95.75 71 ILE A N 1
ATOM 568 C CA . ILE A 1 71 ? -10.627 11.051 20.456 1.00 95.75 71 ILE A CA 1
ATOM 569 C C . ILE A 1 71 ? -12.099 11.082 20.023 1.00 95.75 71 ILE A C 1
ATOM 571 O O . ILE A 1 71 ? -12.973 11.282 20.863 1.00 95.75 71 ILE A O 1
ATOM 575 N N . ASN A 1 72 ? -12.386 10.828 18.743 1.00 96.56 72 ASN A N 1
ATOM 576 C CA . ASN A 1 72 ? -13.761 10.773 18.246 1.00 96.56 72 ASN A CA 1
ATOM 577 C C . ASN A 1 72 ? -14.576 9.679 18.944 1.00 96.56 72 ASN A C 1
ATOM 579 O O . ASN A 1 72 ? -15.699 9.938 19.362 1.00 96.56 72 ASN A O 1
ATOM 583 N N . LEU A 1 73 ? -14.014 8.482 19.141 1.00 96.50 73 LEU A N 1
ATOM 584 C CA . LEU A 1 73 ? -14.705 7.397 19.839 1.00 96.50 73 LEU A CA 1
ATOM 585 C C . LEU A 1 73 ? -15.001 7.743 21.301 1.00 96.50 73 LEU A C 1
ATOM 587 O O . LEU A 1 73 ? -16.065 7.391 21.796 1.00 96.50 73 LEU A O 1
ATOM 591 N N . ARG A 1 74 ? -14.111 8.463 21.993 1.00 96.38 74 ARG A N 1
ATOM 592 C CA . ARG A 1 74 ? -14.375 8.940 23.362 1.00 96.38 74 ARG A CA 1
ATOM 593 C C . ARG A 1 74 ? -15.527 9.937 23.420 1.00 96.38 74 ARG A C 1
ATOM 595 O O . ARG A 1 74 ? -16.302 9.888 24.368 1.00 96.38 74 ARG A O 1
ATOM 602 N N . TYR A 1 75 ? -15.634 10.826 22.432 1.00 96.94 75 TYR A N 1
ATOM 603 C CA . TYR A 1 75 ? -16.712 11.814 22.379 1.00 96.94 75 TYR A CA 1
ATOM 604 C C . TYR A 1 75 ? -18.045 11.208 21.928 1.00 96.94 75 TYR A C 1
ATOM 606 O O . TYR A 1 75 ? -19.073 11.484 22.538 1.00 96.94 75 TYR A O 1
ATOM 614 N N . CYS A 1 76 ? -18.040 10.375 20.886 1.00 96.88 76 CYS A N 1
ATOM 615 C CA . CYS A 1 76 ? -19.254 9.775 20.328 1.00 96.88 76 CYS A CA 1
ATOM 616 C C . CYS A 1 76 ? -19.766 8.583 21.151 1.00 96.88 76 CYS A C 1
ATOM 618 O O . CYS A 1 76 ? -20.970 8.346 21.190 1.00 96.88 76 CYS A O 1
ATOM 620 N N . PHE A 1 77 ? -18.873 7.847 21.822 1.00 96.50 77 PHE A N 1
ATOM 621 C CA . PHE A 1 77 ? -19.196 6.652 22.609 1.00 96.50 77 PHE A CA 1
ATOM 622 C C . PHE A 1 77 ? -18.589 6.728 24.021 1.00 96.50 77 PHE A C 1
ATOM 624 O O . PHE A 1 77 ? -17.722 5.930 24.388 1.00 96.50 77 PHE A O 1
ATOM 631 N N . PRO A 1 78 ? -19.046 7.678 24.858 1.00 94.62 78 PRO A N 1
ATOM 632 C CA . PRO A 1 78 ? -18.481 7.897 26.191 1.00 94.62 78 PRO A CA 1
ATOM 633 C C . PRO A 1 78 ? -18.692 6.714 27.150 1.00 94.62 78 PRO A C 1
ATOM 635 O O . PRO A 1 78 ? -17.960 6.575 28.123 1.00 94.62 78 PRO A O 1
ATOM 638 N N . HIS A 1 79 ? -19.673 5.853 26.867 1.00 96.50 79 HIS A N 1
ATOM 639 C CA . HIS A 1 79 ? -19.990 4.653 27.643 1.00 96.50 79 HIS A CA 1
ATOM 640 C C . HIS A 1 79 ? -19.113 3.443 27.285 1.00 96.50 79 HIS A C 1
ATOM 642 O O . HIS A 1 79 ? -19.195 2.424 27.965 1.00 96.50 79 HIS A O 1
ATOM 648 N N . TRP A 1 80 ? -18.294 3.524 26.229 1.00 96.88 80 TRP A N 1
ATOM 649 C CA . TRP A 1 80 ? -17.372 2.442 25.891 1.00 96.88 80 TRP A CA 1
ATOM 650 C C . TRP A 1 80 ? -16.179 2.432 26.837 1.00 96.88 80 TRP A C 1
ATOM 652 O O . TRP A 1 80 ? -15.598 3.476 27.161 1.00 96.88 80 TRP A O 1
ATOM 662 N N . ASP A 1 81 ? -15.757 1.239 27.236 1.00 94.75 81 ASP A N 1
ATOM 663 C CA . ASP A 1 81 ? -14.493 1.075 27.935 1.00 94.75 81 ASP A CA 1
ATOM 664 C C . ASP A 1 81 ? -13.302 1.228 26.965 1.00 94.75 81 ASP A C 1
ATOM 666 O O . ASP A 1 81 ? -13.435 1.423 25.749 1.00 94.75 81 ASP A O 1
ATOM 670 N N . LYS A 1 82 ? -12.084 1.205 27.511 1.00 93.00 82 LYS A N 1
ATOM 671 C CA . LYS A 1 82 ? -10.876 1.327 26.689 1.00 93.00 82 LYS A CA 1
ATOM 672 C C . LYS A 1 82 ? -10.693 0.125 25.755 1.00 93.00 82 LYS A C 1
ATOM 674 O O . LYS A 1 82 ? -10.225 0.322 24.642 1.00 93.00 82 LYS A O 1
ATOM 679 N N . ALA A 1 83 ? -11.045 -1.085 26.184 1.00 94.31 83 ALA A N 1
ATOM 680 C CA . ALA A 1 83 ? -10.848 -2.295 25.391 1.00 94.31 83 ALA A CA 1
ATOM 681 C C . ALA A 1 83 ? -11.769 -2.315 24.162 1.00 94.31 83 ALA A C 1
ATOM 683 O O . ALA A 1 83 ? -11.313 -2.613 23.062 1.00 94.31 83 ALA A O 1
ATOM 684 N N . GLN A 1 84 ? -13.026 -1.903 24.325 1.00 95.25 84 GLN A N 1
ATOM 685 C CA . GLN A 1 84 ? -14.006 -1.744 23.253 1.00 95.25 84 GLN A CA 1
ATOM 686 C C . GLN A 1 84 ? -13.548 -0.710 22.224 1.00 95.25 84 GLN A C 1
ATOM 688 O O . GLN A 1 84 ? -13.603 -0.965 21.021 1.00 95.25 84 GLN A O 1
ATOM 693 N N . ARG A 1 85 ? -13.041 0.446 22.680 1.00 94.56 85 ARG A N 1
ATOM 694 C CA . ARG A 1 85 ? -12.470 1.446 21.767 1.00 94.56 85 ARG A CA 1
ATOM 695 C C . ARG A 1 85 ? -11.255 0.903 21.017 1.00 94.56 85 ARG A C 1
ATOM 697 O O . ARG A 1 85 ? -11.173 1.110 19.814 1.00 94.56 85 ARG A O 1
ATOM 704 N N . GLU A 1 86 ? -10.337 0.206 21.685 1.00 91.94 86 GLU A N 1
ATOM 705 C CA . GLU A 1 86 ? -9.146 -0.366 21.037 1.00 91.94 86 GLU A CA 1
ATOM 706 C C . GLU A 1 86 ? -9.495 -1.459 20.013 1.00 91.94 86 GLU A C 1
ATOM 708 O O . GLU A 1 86 ? -8.917 -1.458 18.930 1.00 91.94 86 GLU A O 1
ATOM 713 N N . ASP A 1 87 ? -10.471 -2.330 20.293 1.00 92.81 87 ASP A N 1
ATOM 714 C CA . ASP A 1 87 ? -10.942 -3.355 19.346 1.00 92.81 87 ASP A CA 1
ATOM 715 C C . ASP A 1 87 ? -11.536 -2.727 18.076 1.00 92.81 87 ASP A C 1
ATOM 717 O O . ASP A 1 87 ? -11.212 -3.125 16.955 1.00 92.81 87 ASP A O 1
ATOM 721 N N . VAL A 1 88 ? -12.357 -1.686 18.231 1.00 93.00 88 VAL A N 1
ATOM 722 C CA . VAL A 1 88 ? -12.922 -0.962 17.086 1.00 93.00 88 VAL A CA 1
ATOM 723 C C . VAL A 1 88 ? -11.837 -0.194 16.330 1.00 93.00 88 VAL A C 1
ATOM 725 O O . VAL A 1 88 ? -11.816 -0.228 15.101 1.00 93.00 88 VAL A O 1
ATOM 728 N N . LEU A 1 89 ? -10.897 0.443 17.034 1.00 90.38 89 LEU A N 1
ATOM 729 C CA . LEU A 1 89 ? -9.744 1.098 16.411 1.00 90.38 89 LEU A CA 1
ATOM 730 C C . LEU A 1 89 ? -8.879 0.110 15.628 1.00 90.38 89 LEU A C 1
ATOM 732 O O . LEU A 1 89 ? -8.377 0.472 14.572 1.00 90.38 89 LEU A O 1
ATOM 736 N N . ASP A 1 90 ? -8.706 -1.120 16.107 1.00 87.62 90 ASP A N 1
ATOM 737 C CA . ASP A 1 90 ? -7.957 -2.160 15.400 1.00 87.62 90 ASP A CA 1
ATOM 738 C C . ASP A 1 90 ? -8.687 -2.709 14.177 1.00 87.62 90 ASP A C 1
ATOM 740 O O . ASP A 1 90 ? -8.026 -3.150 13.242 1.00 87.62 90 ASP A O 1
ATOM 744 N N . LYS A 1 91 ? -10.022 -2.665 14.159 1.00 87.94 91 LYS A N 1
ATOM 745 C CA . LYS A 1 91 ? -10.844 -3.055 13.002 1.00 87.94 91 LYS A CA 1
ATOM 746 C C . LYS A 1 91 ? -10.948 -1.963 11.935 1.00 87.94 91 LYS A C 1
ATOM 748 O O . LYS A 1 91 ? -11.251 -2.273 10.787 1.00 87.94 91 LYS A O 1
ATOM 753 N N . MET A 1 92 ? -10.728 -0.696 12.300 1.00 85.50 92 MET A N 1
ATOM 754 C CA . MET A 1 92 ? -10.751 0.445 11.370 1.00 85.50 92 MET A CA 1
ATOM 755 C C . MET A 1 92 ? -9.564 0.473 10.396 1.00 85.50 92 MET A C 1
ATOM 757 O O . MET A 1 92 ? -9.625 1.191 9.397 1.00 85.50 92 MET A O 1
ATOM 761 N N . PHE A 1 93 ? -8.491 -0.261 10.692 1.00 73.88 93 PHE A N 1
ATOM 762 C CA . PHE A 1 93 ? -7.254 -0.296 9.914 1.00 73.88 93 PHE A CA 1
ATOM 763 C C . PHE A 1 93 ? -6.920 -1.719 9.479 1.00 73.88 93 PHE A C 1
ATOM 765 O O . PHE A 1 93 ? -6.321 -1.877 8.392 1.00 73.88 93 PHE A O 1
#

Sequence (93 aa):
MNKEKDTDSKAGYVPTFHRAYLHPRHWGTWFGAGVLCALAYMPVKWRDPLLASIGRFVGRKAKSARRRADINLRYCFPHWDKAQREDVLDKMF

Organism: Proteus mirabilis (NCBI:txid584)

Secondary structure (DSSP, 8-state):
------S--SS-------GGGGSGGGHHHHHHHHHHHHHHH--HHHHHHHHHHHHHHHHHH-HHHHHHHHHHHHHH-TT--HHHHHHHHHH--